Protein AF-A0A2D5HLP4-F1 (afdb_monomer_lite)

Foldseek 3Di:
DDPPDPPDDPDDPDDDDDDDDDDDPVVVVVLVVQQVVVCVVDPPDDRDSVNSVVVVVVVVVVVVCVVDPPPPVVVVVVVVVD

Structure (mmCIF, N/CA/C/O backbone):
data_AF-A0A2D5HLP4-F1
#
_entry.id   AF-A0A2D5HLP4-F1
#
loop_
_atom_site.group_PDB
_atom_site.id
_atom_site.type_symbol
_atom_site.label_atom_id
_atom_site.label_alt_id
_atom_site.label_comp_id
_atom_site.label_asym_id
_atom_site.label_entity_id
_atom_site.label_seq_id
_atom_site.pdbx_PDB_ins_code
_atom_site.Cartn_x
_atom_site.Cartn_y
_atom_site.Cartn_z
_atom_site.occupancy
_atom_site.B_iso_or_equiv
_atom_site.auth_seq_id
_atom_site.auth_comp_id
_atom_site.auth_asym_id
_atom_site.auth_atom_id
_atom_site.pdbx_PDB_model_num
ATOM 1 N N . MET A 1 1 ? 52.691 1.954 -13.518 1.00 43.22 1 MET A N 1
ATOM 2 C CA . MET A 1 1 ? 51.513 2.825 -13.717 1.00 43.22 1 MET A CA 1
ATOM 3 C C . MET A 1 1 ? 50.358 2.204 -12.957 1.00 43.22 1 MET A C 1
ATOM 5 O O . MET A 1 1 ? 49.959 1.094 -13.274 1.00 43.22 1 MET A O 1
ATOM 9 N N . GLU A 1 2 ? 49.926 2.852 -11.882 1.00 47.66 2 GLU A N 1
ATOM 10 C CA . GLU A 1 2 ? 48.885 2.355 -10.982 1.00 47.66 2 GLU A CA 1
ATOM 11 C C . GLU A 1 2 ? 47.506 2.579 -11.626 1.00 47.66 2 GLU A C 1
ATOM 13 O O . GLU A 1 2 ? 47.092 3.718 -11.858 1.00 47.66 2 GLU A O 1
ATOM 18 N N . ASN A 1 3 ? 46.808 1.494 -11.970 1.00 55.47 3 ASN A N 1
ATOM 19 C CA . ASN A 1 3 ? 45.467 1.548 -12.550 1.00 55.47 3 ASN A CA 1
ATOM 20 C C . ASN A 1 3 ? 44.460 1.983 -11.477 1.00 55.47 3 ASN A C 1
ATOM 22 O O . ASN A 1 3 ? 43.884 1.155 -10.774 1.00 55.47 3 ASN A O 1
ATOM 26 N N . LYS A 1 4 ? 44.214 3.292 -11.359 1.00 56.72 4 LYS A N 1
ATOM 27 C CA . LYS A 1 4 ? 43.095 3.820 -10.569 1.00 56.72 4 LYS A CA 1
ATOM 28 C C . LYS A 1 4 ? 41.780 3.401 -11.228 1.00 56.72 4 LYS A C 1
ATOM 30 O O . LYS A 1 4 ? 41.290 4.067 -12.140 1.00 56.72 4 LYS A O 1
ATOM 35 N N . THR A 1 5 ? 41.192 2.300 -10.765 1.00 63.16 5 THR A N 1
ATOM 36 C CA . THR A 1 5 ? 39.820 1.919 -11.111 1.00 63.16 5 THR A CA 1
ATOM 37 C C . THR A 1 5 ? 38.896 3.048 -10.672 1.00 63.16 5 THR A C 1
ATOM 39 O O . THR A 1 5 ? 38.772 3.330 -9.477 1.00 63.16 5 THR A O 1
ATOM 42 N N . LYS A 1 6 ? 38.278 3.736 -11.639 1.00 61.56 6 LYS A N 1
ATOM 43 C CA . LYS A 1 6 ? 37.252 4.749 -11.377 1.00 61.56 6 LYS A CA 1
ATOM 44 C C . LYS A 1 6 ? 36.217 4.127 -10.435 1.00 61.56 6 LYS A C 1
ATOM 46 O O . LYS A 1 6 ? 35.577 3.145 -10.805 1.00 61.56 6 LYS A O 1
ATOM 51 N N . ARG A 1 7 ? 36.077 4.673 -9.220 1.00 64.88 7 ARG A N 1
ATOM 52 C CA . ARG A 1 7 ? 35.018 4.310 -8.265 1.00 64.88 7 ARG A CA 1
ATOM 53 C C . ARG A 1 7 ? 33.673 4.720 -8.872 1.00 64.88 7 ARG A C 1
ATOM 55 O O . ARG A 1 7 ? 33.192 5.824 -8.641 1.00 64.88 7 ARG A O 1
ATOM 62 N N . GLY A 1 8 ? 33.127 3.873 -9.740 1.00 73.19 8 GLY A N 1
ATOM 63 C CA . GLY A 1 8 ? 31.780 4.029 -10.274 1.00 73.19 8 GLY A CA 1
ATOM 64 C C . GLY A 1 8 ? 30.741 3.837 -9.171 1.00 73.19 8 GLY A C 1
ATOM 65 O O . GLY A 1 8 ? 31.019 3.214 -8.146 1.00 73.19 8 GLY A O 1
ATOM 66 N N . ARG A 1 9 ? 29.534 4.372 -9.381 1.00 77.00 9 ARG A N 1
ATOM 67 C CA . ARG A 1 9 ? 28.383 4.094 -8.514 1.00 77.00 9 ARG A CA 1
ATOM 68 C C . ARG A 1 9 ? 28.191 2.569 -8.440 1.00 77.00 9 ARG A C 1
ATOM 70 O O . ARG A 1 9 ? 28.088 1.959 -9.507 1.00 77.00 9 ARG A O 1
ATOM 77 N N . PRO A 1 10 ? 28.127 1.961 -7.241 1.00 75.00 10 PRO A N 1
ATOM 78 C CA . PRO A 1 10 ? 27.796 0.548 -7.103 1.00 75.00 10 PRO A CA 1
ATOM 79 C C . PRO A 1 10 ? 26.499 0.261 -7.862 1.00 75.00 10 PRO A C 1
ATOM 81 O O . PRO A 1 10 ? 25.490 0.942 -7.641 1.00 75.00 10 PRO A O 1
ATOM 84 N N . LYS A 1 11 ? 26.532 -0.689 -8.801 1.00 69.25 11 LYS A N 1
ATOM 85 C CA . LYS A 1 11 ? 25.299 -1.186 -9.413 1.00 69.25 11 LYS A CA 1
ATOM 86 C C . LYS A 1 11 ? 24.536 -1.916 -8.311 1.00 69.25 11 LYS A C 1
ATOM 88 O O . LYS A 1 11 ? 25.108 -2.745 -7.617 1.00 69.25 11 LYS A O 1
ATOM 93 N N . LYS A 1 12 ? 23.282 -1.527 -8.088 1.00 75.69 12 LYS A N 1
ATOM 94 C CA . LYS A 1 12 ? 22.410 -2.211 -7.136 1.00 75.69 12 LYS A CA 1
ATOM 95 C C . LYS A 1 12 ? 21.895 -3.465 -7.834 1.00 75.69 12 LYS A C 1
ATOM 97 O O . LYS A 1 12 ? 21.207 -3.330 -8.841 1.00 75.69 12 LYS A O 1
ATOM 102 N N . ASP A 1 13 ? 22.245 -4.636 -7.313 1.00 68.25 13 ASP A N 1
ATOM 103 C CA . ASP A 1 13 ? 21.932 -5.921 -7.953 1.00 68.25 13 ASP A CA 1
ATOM 104 C C . ASP A 1 13 ? 20.428 -6.231 -7.978 1.00 68.25 13 ASP A C 1
ATOM 106 O O . ASP A 1 13 ? 19.968 -6.952 -8.855 1.00 68.25 13 ASP A O 1
ATOM 110 N N . SER A 1 14 ? 19.640 -5.636 -7.071 1.00 70.44 14 SER A N 1
ATOM 111 C CA . SER A 1 14 ? 18.178 -5.739 -7.085 1.00 70.44 14 SER A CA 1
ATOM 112 C C . SER A 1 14 ? 17.495 -4.371 -7.077 1.00 70.44 14 SER A C 1
ATOM 114 O O . SER A 1 14 ? 17.741 -3.494 -6.236 1.00 70.44 14 SER A O 1
ATOM 116 N N . VAL A 1 15 ? 16.606 -4.179 -8.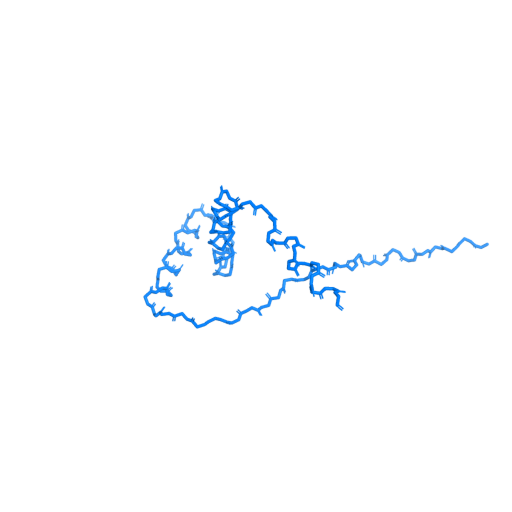046 1.00 79.38 15 VAL A N 1
ATOM 117 C CA . VAL A 1 15 ? 15.708 -3.025 -8.134 1.00 79.38 15 VAL A CA 1
ATOM 118 C C . VAL A 1 15 ? 14.293 -3.512 -7.819 1.00 79.38 15 VAL A C 1
ATOM 120 O O . VAL A 1 15 ? 13.977 -4.678 -8.020 1.00 79.38 15 VAL A O 1
ATOM 123 N N . MET A 1 16 ? 13.451 -2.631 -7.276 1.00 83.75 16 MET A N 1
ATOM 124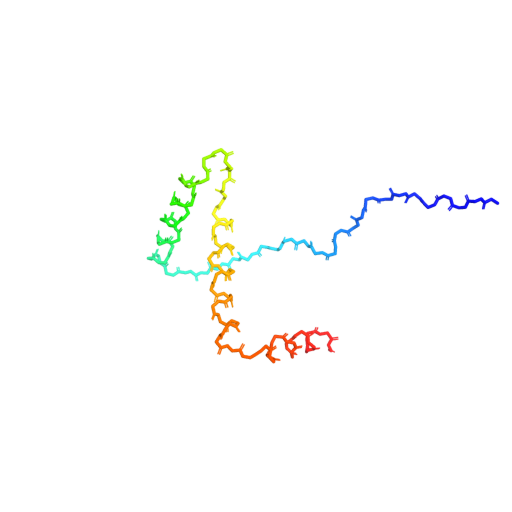 C CA . MET A 1 16 ? 12.039 -2.947 -7.058 1.00 83.75 16 MET A CA 1
ATOM 125 C C . MET A 1 16 ? 11.332 -3.060 -8.409 1.00 83.75 16 MET A C 1
ATOM 127 O O . MET A 1 16 ? 11.419 -2.134 -9.216 1.00 83.75 16 MET A O 1
ATOM 131 N N . GLU A 1 17 ? 10.605 -4.150 -8.627 1.00 88.25 17 GLU A N 1
ATOM 132 C CA . GLU A 1 17 ? 9.751 -4.326 -9.802 1.00 88.25 17 GLU A CA 1
ATOM 133 C C . GLU A 1 17 ? 8.297 -3.939 -9.505 1.00 88.25 17 GLU A C 1
ATOM 135 O O . GLU A 1 17 ? 7.885 -3.809 -8.349 1.00 88.25 17 GLU A O 1
ATOM 140 N N . THR A 1 18 ? 7.515 -3.710 -10.563 1.00 91.12 18 THR A N 1
ATOM 141 C CA . THR A 1 18 ? 6.091 -3.365 -10.452 1.00 91.12 18 THR A CA 1
ATOM 142 C C . THR A 1 18 ? 5.233 -4.570 -10.796 1.00 91.12 18 THR A C 1
ATOM 144 O O . THR A 1 18 ? 5.391 -5.163 -11.857 1.00 91.12 18 THR A O 1
ATOM 147 N N . ILE A 1 19 ? 4.273 -4.873 -9.924 1.00 90.88 19 ILE A N 1
ATOM 148 C CA . ILE A 1 19 ? 3.255 -5.899 -10.142 1.00 90.88 19 ILE A CA 1
ATOM 149 C C . ILE A 1 19 ? 1.877 -5.248 -10.287 1.00 90.88 19 ILE A C 1
ATOM 151 O O . ILE A 1 19 ? 1.521 -4.343 -9.530 1.00 90.88 19 ILE A O 1
ATOM 155 N N . ALA A 1 20 ? 1.092 -5.723 -11.253 1.00 94.12 20 ALA A N 1
ATOM 156 C CA . ALA A 1 20 ? -0.320 -5.385 -11.396 1.00 94.12 20 ALA A CA 1
ATOM 157 C C . ALA A 1 20 ? -1.174 -6.582 -10.961 1.00 94.12 20 ALA A C 1
ATOM 159 O O . ALA A 1 20 ? -0.952 -7.701 -11.419 1.00 94.12 20 ALA A O 1
ATOM 160 N N . VAL A 1 21 ? -2.159 -6.351 -10.090 1.00 92.44 21 VAL A N 1
ATOM 161 C CA . VAL A 1 21 ? -3.036 -7.401 -9.548 1.00 92.44 21 VAL A CA 1
ATOM 162 C C . VAL A 1 21 ? -4.504 -7.027 -9.711 1.00 92.44 21 VAL A C 1
ATOM 164 O O . VAL A 1 21 ? -4.874 -5.858 -9.598 1.00 92.44 21 VAL A O 1
ATOM 167 N N . ARG A 1 22 ? -5.349 -8.029 -9.974 1.00 96.38 22 ARG A N 1
ATOM 168 C CA . ARG A 1 22 ? -6.810 -7.889 -9.944 1.00 96.38 22 ARG A CA 1
ATOM 169 C C . ARG A 1 22 ? -7.315 -8.395 -8.603 1.00 96.38 22 ARG A C 1
ATOM 171 O O . ARG A 1 22 ? -6.968 -9.502 -8.207 1.00 96.38 22 ARG A O 1
ATOM 178 N N . LEU A 1 23 ? -8.129 -7.590 -7.932 1.00 95.25 23 LEU A N 1
ATOM 179 C CA . LEU A 1 23 ? -8.685 -7.892 -6.618 1.00 95.25 23 LEU A CA 1
ATOM 180 C C . LEU A 1 23 ? -10.184 -7.566 -6.609 1.00 95.25 23 LEU A C 1
ATOM 182 O O . LEU A 1 23 ? -10.604 -6.672 -7.352 1.00 95.25 23 LEU A O 1
ATOM 186 N N . PRO A 1 24 ? -10.985 -8.252 -5.776 1.00 98.12 24 PRO A N 1
ATOM 187 C CA . PRO A 1 24 ? -12.353 -7.838 -5.494 1.00 98.12 24 PRO A CA 1
ATOM 188 C C . PRO A 1 24 ? -12.405 -6.392 -4.991 1.00 98.12 24 PRO A C 1
ATOM 190 O O . PRO A 1 24 ? -11.488 -5.920 -4.314 1.00 98.12 24 PRO A O 1
ATOM 193 N N . TYR A 1 25 ? -13.493 -5.691 -5.312 1.00 96.94 25 TYR A N 1
ATOM 194 C CA . TYR A 1 25 ? -13.664 -4.287 -4.935 1.00 96.94 25 TYR A CA 1
ATOM 195 C C . TYR A 1 25 ? -13.619 -4.080 -3.415 1.00 96.94 25 TYR A C 1
ATOM 197 O O . TYR A 1 25 ? -12.959 -3.161 -2.936 1.00 96.94 25 TYR A O 1
ATOM 205 N N . ASP A 1 26 ? -14.231 -4.984 -2.655 1.00 97.69 26 ASP A N 1
ATOM 206 C CA . ASP A 1 26 ? -14.261 -4.892 -1.195 1.00 97.69 26 ASP A CA 1
ATOM 207 C C . ASP A 1 26 ? -12.851 -4.998 -0.595 1.00 97.69 26 ASP A C 1
ATOM 209 O O . ASP A 1 26 ? -12.465 -4.198 0.255 1.00 97.69 26 ASP A O 1
ATOM 213 N N . THR A 1 27 ? -12.015 -5.893 -1.131 1.00 95.62 27 THR A N 1
ATOM 214 C CA . THR A 1 27 ? -10.603 -6.013 -0.739 1.00 95.62 27 THR A CA 1
ATOM 215 C C . THR A 1 27 ? -9.818 -4.735 -1.040 1.00 95.62 27 THR A C 1
ATOM 217 O O . THR A 1 27 ? -8.961 -4.323 -0.258 1.00 95.62 27 THR A O 1
ATOM 220 N N . ILE A 1 28 ? -10.109 -4.075 -2.164 1.00 95.56 28 ILE A N 1
ATOM 221 C CA . ILE A 1 28 ? -9.494 -2.788 -2.512 1.00 95.56 28 ILE A CA 1
ATOM 222 C C . ILE A 1 28 ? -9.841 -1.722 -1.462 1.00 95.56 28 ILE A C 1
ATOM 224 O O . ILE A 1 28 ? -8.949 -0.986 -1.031 1.00 95.56 28 ILE A O 1
ATOM 228 N N . LEU A 1 29 ? -11.101 -1.668 -1.019 1.00 96.88 29 LEU A N 1
ATOM 229 C CA . LEU A 1 29 ? -11.542 -0.735 0.019 1.00 96.88 29 LEU A CA 1
ATOM 230 C C . LEU A 1 29 ? -10.857 -0.995 1.363 1.00 96.88 29 LEU A C 1
ATOM 232 O O . LEU A 1 29 ? -10.423 -0.051 2.025 1.00 96.88 29 LEU A O 1
ATOM 236 N N . GLU A 1 30 ? -10.717 -2.258 1.761 1.00 95.75 30 GLU A N 1
ATOM 237 C CA . GLU A 1 30 ? -10.004 -2.629 2.988 1.00 95.75 30 GLU A CA 1
ATOM 238 C C . GLU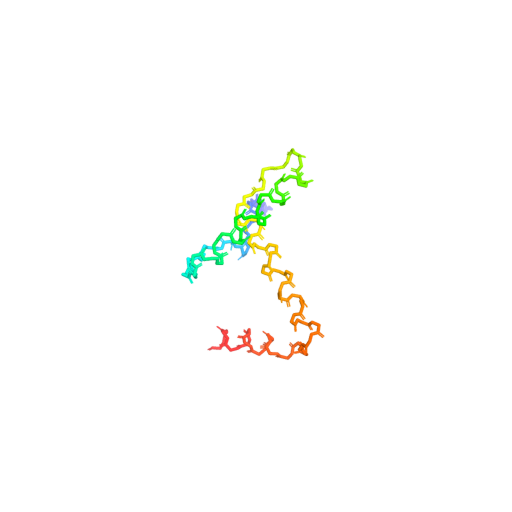 A 1 30 ? -8.533 -2.197 2.951 1.00 95.75 30 GLU A C 1
ATOM 240 O O . GLU A 1 30 ? -8.036 -1.601 3.913 1.00 95.75 30 GLU A O 1
ATOM 245 N N . ILE A 1 31 ? -7.853 -2.408 1.818 1.00 94.25 31 ILE A N 1
ATOM 246 C CA . ILE A 1 31 ? -6.470 -1.954 1.612 1.00 94.25 31 ILE A CA 1
ATOM 247 C C . ILE A 1 31 ? -6.377 -0.431 1.742 1.00 94.25 31 ILE A C 1
ATOM 249 O O . ILE A 1 31 ? -5.483 0.078 2.421 1.00 94.25 31 ILE A O 1
ATOM 253 N N . ASP A 1 32 ? -7.290 0.315 1.125 1.00 94.06 32 ASP A N 1
ATOM 254 C CA . ASP A 1 32 ? -7.253 1.781 1.151 1.00 94.06 32 ASP A CA 1
ATOM 255 C C . ASP A 1 32 ? -7.548 2.340 2.548 1.00 94.06 32 ASP A C 1
ATOM 257 O O . ASP A 1 32 ? -6.900 3.294 2.998 1.00 94.06 32 ASP A O 1
ATOM 261 N N . ASN A 1 33 ? -8.448 1.694 3.290 1.00 94.94 33 ASN A N 1
ATOM 262 C CA . ASN A 1 33 ? -8.685 1.996 4.698 1.00 94.94 33 ASN A CA 1
ATOM 263 C C . ASN A 1 33 ? -7.428 1.763 5.543 1.00 94.94 33 ASN A C 1
ATOM 265 O O . ASN A 1 33 ? -7.052 2.634 6.335 1.00 94.94 33 ASN A O 1
ATOM 269 N N . TYR A 1 34 ? -6.735 0.642 5.338 1.00 93.25 34 TYR A N 1
ATOM 270 C CA . TYR A 1 34 ? -5.465 0.365 6.006 1.00 93.25 34 TYR A CA 1
ATOM 271 C C . TYR A 1 34 ? -4.401 1.422 5.672 1.00 93.25 34 TYR A C 1
ATOM 273 O O . TYR A 1 34 ? -3.768 1.969 6.576 1.00 93.25 34 TYR A O 1
ATOM 281 N N . VAL A 1 35 ? -4.251 1.799 4.398 1.00 91.62 35 VAL A N 1
ATOM 282 C CA . VAL A 1 35 ? -3.313 2.852 3.962 1.00 91.62 35 VAL A CA 1
ATOM 283 C C . VAL A 1 35 ? -3.584 4.163 4.704 1.00 91.62 35 VAL A C 1
ATOM 285 O O . VAL A 1 35 ? -2.652 4.813 5.182 1.00 91.62 35 VAL A O 1
ATOM 288 N N . ASN A 1 36 ? -4.855 4.543 4.847 1.00 91.50 36 ASN A N 1
ATOM 289 C CA . ASN A 1 36 ? -5.245 5.746 5.579 1.00 91.50 36 ASN A CA 1
ATOM 290 C C . ASN A 1 36 ? -4.902 5.660 7.072 1.00 91.50 36 ASN A C 1
ATOM 292 O O . ASN A 1 36 ? -4.460 6.651 7.656 1.00 91.50 36 ASN A O 1
ATOM 296 N N . GLN A 1 37 ? -5.060 4.492 7.697 1.00 91.31 37 GLN A N 1
ATOM 297 C CA . GLN A 1 37 ? -4.649 4.280 9.087 1.00 91.31 37 GLN A CA 1
ATOM 298 C C . GLN A 1 37 ? -3.128 4.382 9.253 1.00 91.31 37 GLN A C 1
ATOM 300 O O . GLN A 1 37 ? -2.660 5.013 10.200 1.00 91.31 37 GLN A O 1
ATOM 305 N N . VAL A 1 38 ? -2.350 3.815 8.327 1.00 89.38 38 VAL A N 1
ATOM 306 C CA . VAL A 1 38 ? -0.882 3.898 8.352 1.00 89.38 38 VAL A CA 1
ATOM 307 C C . VAL A 1 38 ? -0.422 5.345 8.184 1.00 89.38 38 VAL A C 1
ATOM 309 O O . VAL A 1 38 ? 0.379 5.824 8.984 1.00 89.38 38 VAL A O 1
ATOM 312 N N . LYS A 1 39 ? -0.979 6.085 7.220 1.00 88.81 39 LYS A N 1
ATOM 313 C CA . LYS A 1 39 ? -0.661 7.510 7.017 1.00 88.81 39 LYS A CA 1
ATOM 314 C C . LYS A 1 39 ? -0.877 8.351 8.277 1.00 88.81 39 LYS A C 1
ATOM 316 O O . LYS A 1 39 ? -0.062 9.216 8.573 1.00 88.81 39 LYS A O 1
ATOM 321 N N . LYS A 1 40 ? -1.937 8.071 9.044 1.00 88.56 40 LYS A N 1
ATOM 322 C CA . LYS A 1 40 ? -2.207 8.746 10.326 1.00 88.56 40 LYS A CA 1
ATOM 323 C C . LYS A 1 40 ? -1.179 8.413 11.414 1.00 88.56 40 LYS A C 1
ATOM 325 O O . LYS A 1 40 ? -0.954 9.226 12.299 1.00 88.56 40 LYS A O 1
ATOM 330 N N . LYS A 1 41 ? -0.568 7.226 11.384 1.00 87.19 41 LYS A N 1
ATOM 331 C CA . LYS A 1 41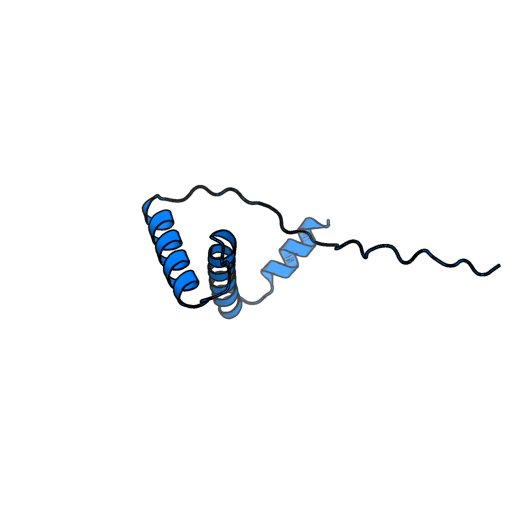 ? 0.452 6.822 12.369 1.00 87.19 41 LYS A CA 1
ATOM 332 C C . LYS A 1 41 ? 1.811 7.462 12.089 1.00 87.19 41 LYS A C 1
ATOM 334 O O . LYS A 1 41 ? 2.531 7.792 13.024 1.00 87.19 41 LYS A O 1
ATOM 339 N N . PHE A 1 42 ? 2.146 7.669 10.818 1.00 83.75 42 PHE A N 1
ATOM 340 C CA . PHE A 1 42 ? 3.425 8.238 10.395 1.00 83.75 42 PHE A CA 1
ATOM 341 C C . PHE A 1 42 ? 3.276 9.709 9.988 1.00 83.75 42 PHE A C 1
ATOM 343 O O . PHE A 1 42 ? 3.459 10.079 8.827 1.00 83.75 42 PHE A O 1
ATOM 350 N N . HIS A 1 43 ? 2.946 10.567 10.958 1.00 76.31 43 HIS A N 1
ATOM 351 C CA . HIS A 1 43 ? 2.923 12.012 10.734 1.00 76.31 43 HIS A CA 1
ATOM 352 C C . HI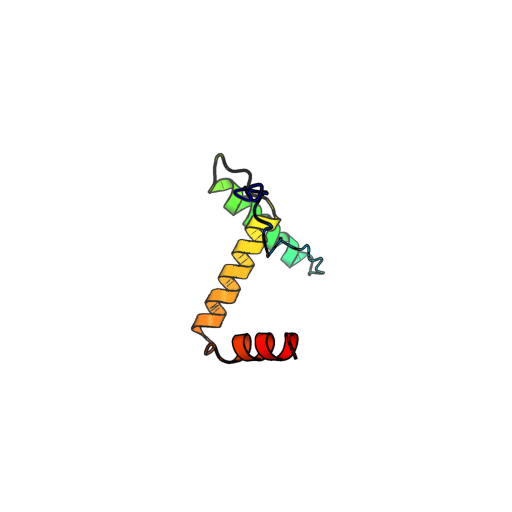S A 1 43 ? 4.314 12.510 10.307 1.00 76.31 43 HIS A C 1
ATOM 354 O O . HIS A 1 43 ? 5.305 12.274 10.993 1.00 76.31 43 HIS A O 1
ATOM 360 N N . GLY A 1 44 ? 4.384 13.191 9.161 1.00 80.62 44 GLY A N 1
ATOM 361 C CA . GLY A 1 44 ? 5.632 13.723 8.599 1.00 80.62 44 GLY A CA 1
ATOM 362 C C . GLY A 1 44 ? 6.352 12.800 7.610 1.00 80.62 44 GLY A C 1
ATOM 363 O O . GLY A 1 44 ? 7.351 13.215 7.027 1.00 80.62 44 GLY A O 1
ATOM 364 N N . MET A 1 45 ? 5.843 11.588 7.359 1.00 84.50 45 MET A N 1
ATOM 365 C CA . MET A 1 45 ? 6.373 10.687 6.332 1.00 84.50 45 MET A CA 1
ATOM 366 C C . MET A 1 45 ? 5.361 10.511 5.197 1.00 84.50 45 MET A C 1
ATOM 368 O O . MET A 1 45 ? 4.182 10.248 5.429 1.00 84.50 45 MET A O 1
ATOM 372 N N . ASN A 1 46 ? 5.817 10.630 3.949 1.00 83.50 46 ASN A N 1
ATOM 373 C CA . ASN A 1 46 ? 4.954 10.427 2.788 1.00 83.50 46 ASN A CA 1
ATOM 374 C C . ASN A 1 46 ? 4.810 8.928 2.484 1.00 83.50 46 ASN A C 1
ATOM 376 O O . ASN A 1 46 ? 5.525 8.381 1.649 1.00 83.50 46 ASN A O 1
ATOM 380 N N . VAL A 1 47 ? 3.913 8.255 3.208 1.00 87.19 47 VAL A N 1
ATOM 381 C CA . VAL A 1 47 ? 3.631 6.828 3.008 1.00 87.19 47 VAL A CA 1
ATOM 382 C C . VAL A 1 47 ? 2.732 6.639 1.787 1.00 87.19 47 VAL A C 1
ATOM 384 O O . VAL A 1 47 ? 1.607 7.150 1.734 1.00 87.19 47 VAL A O 1
ATOM 387 N N . THR A 1 48 ? 3.202 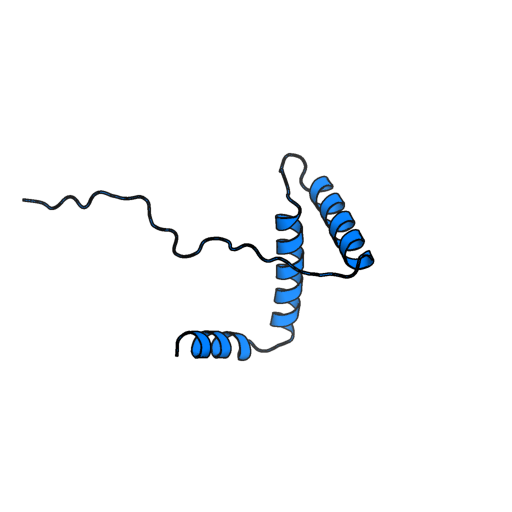5.868 0.807 1.00 91.31 48 THR A N 1
ATOM 388 C CA . THR A 1 48 ? 2.432 5.545 -0.398 1.00 91.31 48 THR A CA 1
ATOM 389 C C . THR A 1 48 ? 1.567 4.300 -0.204 1.00 91.31 48 THR A C 1
ATOM 391 O O . THR A 1 48 ? 1.784 3.483 0.694 1.00 91.31 48 THR A O 1
ATOM 394 N N . ARG A 1 49 ? 0.595 4.105 -1.103 1.00 92.25 49 ARG A N 1
ATOM 395 C CA . ARG A 1 49 ? -0.209 2.875 -1.153 1.00 92.25 49 ARG A CA 1
ATOM 396 C C . ARG A 1 49 ? 0.665 1.628 -1.317 1.00 92.25 49 ARG A C 1
ATOM 398 O O . ARG A 1 49 ? 0.423 0.619 -0.667 1.00 92.25 49 ARG A O 1
ATOM 405 N N . ALA A 1 50 ? 1.713 1.726 -2.135 1.00 92.75 50 ALA A N 1
ATOM 406 C CA . ALA A 1 50 ? 2.658 0.639 -2.349 1.00 92.75 50 ALA A CA 1
ATOM 407 C C . ALA A 1 50 ? 3.434 0.283 -1.070 1.00 92.75 50 ALA A C 1
ATOM 409 O O . ALA A 1 50 ? 3.706 -0.891 -0.844 1.00 92.75 50 ALA A O 1
ATOM 410 N N . ASP A 1 51 ? 3.769 1.263 -0.223 1.00 91.25 51 ASP A N 1
ATOM 411 C CA . ASP A 1 51 ? 4.443 1.004 1.058 1.00 91.25 51 ASP A CA 1
ATOM 412 C C . ASP A 1 51 ? 3.543 0.229 2.019 1.00 91.25 51 ASP A C 1
ATOM 414 O O . ASP A 1 51 ? 3.985 -0.736 2.640 1.00 91.25 51 ASP A O 1
ATOM 418 N N . ALA A 1 52 ? 2.273 0.624 2.114 1.00 92.12 52 ALA A N 1
ATOM 419 C CA . ALA A 1 52 ? 1.298 -0.059 2.954 1.00 92.12 52 ALA A CA 1
ATOM 420 C C . ALA A 1 52 ? 1.017 -1.486 2.452 1.00 92.12 52 ALA A C 1
ATOM 422 O O . ALA A 1 52 ? 1.008 -2.421 3.248 1.00 92.12 52 ALA A O 1
ATOM 423 N N . ILE A 1 53 ? 0.869 -1.679 1.135 1.00 93.75 53 ILE A N 1
ATOM 424 C CA . ILE A 1 53 ? 0.708 -3.014 0.537 1.00 93.75 53 ILE A CA 1
ATOM 425 C C . ILE A 1 53 ? 1.940 -3.885 0.813 1.00 93.75 53 ILE A C 1
ATOM 427 O O . ILE A 1 53 ? 1.793 -5.042 1.194 1.00 93.75 53 ILE A O 1
ATOM 431 N N . ARG A 1 54 ? 3.156 -3.335 0.698 1.00 92.00 54 ARG A N 1
ATOM 432 C CA . ARG A 1 54 ? 4.390 -4.060 1.044 1.00 92.00 54 ARG A CA 1
ATOM 433 C C . ARG A 1 54 ? 4.420 -4.494 2.508 1.00 92.00 54 ARG A C 1
ATOM 435 O O . ARG A 1 54 ? 4.814 -5.620 2.785 1.00 92.00 54 ARG A O 1
ATOM 442 N N . GLN A 1 55 ? 3.972 -3.642 3.431 1.00 91.56 55 GLN A N 1
ATOM 443 C CA . GLN A 1 55 ? 3.855 -4.011 4.847 1.00 91.56 55 GLN A CA 1
ATOM 444 C C . GLN A 1 55 ? 2.848 -5.146 5.059 1.00 91.56 55 GLN A C 1
ATOM 446 O O . GLN A 1 55 ? 3.163 -6.100 5.762 1.00 91.56 55 GLN A O 1
ATOM 451 N N . LEU A 1 56 ? 1.675 -5.082 4.418 1.00 92.50 56 LEU A N 1
ATOM 452 C CA . LEU A 1 56 ? 0.673 -6.151 4.495 1.00 92.50 56 LEU A CA 1
ATOM 453 C C . LEU A 1 56 ? 1.222 -7.485 3.981 1.00 92.50 56 LEU A C 1
ATOM 455 O O . LEU A 1 56 ? 1.073 -8.502 4.655 1.00 92.50 56 LEU A O 1
ATOM 459 N N . ILE A 1 57 ? 1.890 -7.474 2.823 1.00 92.62 57 ILE A N 1
ATOM 460 C CA . ILE A 1 57 ? 2.494 -8.675 2.235 1.00 92.62 57 ILE A CA 1
ATOM 461 C C . ILE A 1 57 ? 3.567 -9.239 3.166 1.00 92.62 57 ILE A C 1
ATOM 463 O O . ILE A 1 57 ? 3.516 -10.421 3.482 1.00 92.62 57 ILE A O 1
ATOM 467 N N . ASN A 1 58 ? 4.493 -8.412 3.656 1.00 91.75 58 ASN A N 1
ATOM 468 C CA . ASN A 1 58 ? 5.552 -8.874 4.556 1.00 91.75 58 ASN A CA 1
ATOM 469 C C . ASN A 1 58 ? 4.987 -9.466 5.852 1.00 91.75 58 ASN A C 1
ATOM 471 O O . ASN A 1 58 ? 5.435 -10.524 6.280 1.00 91.75 58 ASN A O 1
ATOM 475 N N . ASN A 1 59 ? 3.978 -8.824 6.446 1.00 89.75 59 ASN A N 1
ATOM 476 C CA . ASN A 1 59 ? 3.321 -9.349 7.641 1.00 89.75 59 ASN A CA 1
ATOM 477 C C . ASN A 1 59 ? 2.667 -10.708 7.354 1.00 89.75 59 ASN A C 1
ATOM 479 O O . ASN A 1 59 ? 2.829 -11.635 8.137 1.00 89.75 59 ASN A O 1
ATOM 483 N N . GLY A 1 60 ? 1.982 -10.849 6.215 1.00 89.88 60 GLY A N 1
ATOM 484 C CA . GLY A 1 60 ? 1.374 -12.115 5.802 1.00 89.88 60 GLY A CA 1
ATOM 485 C C . GLY A 1 60 ? 2.387 -13.216 5.472 1.00 89.88 60 GLY A C 1
ATOM 486 O O . GLY A 1 60 ? 2.137 -14.378 5.774 1.00 89.88 60 GLY A O 1
ATOM 487 N N . LEU A 1 61 ? 3.530 -12.874 4.870 1.00 87.31 61 LEU A N 1
ATOM 488 C CA . LEU A 1 61 ? 4.601 -13.830 4.566 1.00 87.31 61 LEU A CA 1
ATOM 489 C C . LEU A 1 61 ? 5.322 -14.299 5.832 1.00 87.31 61 LEU A C 1
ATOM 491 O O . LEU A 1 61 ? 5.598 -15.487 5.957 1.00 87.31 61 LEU A O 1
ATOM 495 N N . ASN A 1 62 ? 5.572 -13.399 6.785 1.00 84.44 62 ASN A N 1
ATOM 496 C CA . ASN A 1 62 ? 6.195 -13.758 8.059 1.00 84.44 62 ASN A CA 1
ATOM 497 C C . ASN A 1 62 ? 5.286 -14.671 8.893 1.00 84.44 62 ASN A C 1
ATOM 499 O O . ASN A 1 62 ? 5.768 -15.650 9.445 1.00 84.44 62 ASN A O 1
ATOM 503 N N . LEU A 1 63 ? 3.969 -14.422 8.896 1.00 71.50 63 LEU A N 1
ATOM 504 C CA . LEU A 1 63 ? 3.000 -15.323 9.534 1.00 71.50 63 LEU A CA 1
ATOM 505 C C . LEU A 1 63 ? 3.054 -16.745 8.953 1.00 71.50 63 LEU A C 1
ATOM 507 O O . LEU A 1 63 ? 2.893 -17.711 9.685 1.00 71.50 63 LEU A O 1
ATOM 511 N N . LYS A 1 64 ? 3.309 -16.884 7.645 1.00 60.44 64 LYS A N 1
ATOM 512 C CA . LYS A 1 64 ? 3.430 -18.195 6.990 1.00 60.44 64 LYS A CA 1
ATOM 513 C C . LYS A 1 64 ? 4.767 -18.884 7.241 1.00 60.44 64 LYS A C 1
ATOM 515 O O . LYS A 1 64 ? 4.792 -20.108 7.243 1.00 60.44 64 LYS A O 1
ATOM 520 N N . ALA A 1 65 ? 5.847 -18.123 7.415 1.00 57.97 65 ALA A N 1
ATOM 521 C CA . ALA A 1 65 ? 7.170 -18.663 7.729 1.00 57.97 65 ALA A CA 1
ATOM 522 C C . ALA A 1 65 ? 7.229 -19.253 9.147 1.00 57.97 65 ALA A C 1
ATOM 524 O O . ALA A 1 65 ? 7.936 -20.227 9.371 1.00 57.97 65 ALA A O 1
ATOM 525 N N . ASP A 1 66 ? 6.447 -18.705 10.080 1.00 57.03 66 ASP A N 1
ATOM 526 C CA . ASP A 1 66 ? 6.300 -19.283 11.419 1.00 57.03 66 ASP A CA 1
ATOM 527 C C . ASP A 1 66 ? 5.427 -20.560 11.417 1.00 57.03 66 ASP A C 1
ATOM 529 O O . ASP A 1 66 ? 5.529 -21.376 12.331 1.00 57.03 66 ASP A O 1
ATOM 533 N N . GLU A 1 67 ? 4.591 -20.762 10.387 1.00 58.03 67 GLU A N 1
ATOM 534 C CA . GLU A 1 67 ? 3.700 -21.929 10.250 1.00 58.03 67 GLU A CA 1
ATOM 535 C C . GLU A 1 67 ? 4.221 -23.025 9.302 1.00 58.03 67 GLU A C 1
ATOM 537 O O . GLU A 1 67 ? 3.764 -24.163 9.398 1.00 58.03 67 GLU A O 1
ATOM 542 N N . ASN A 1 68 ? 5.163 -22.727 8.401 1.00 51.22 68 ASN A N 1
ATOM 543 C CA . ASN A 1 68 ? 5.734 -23.698 7.466 1.00 51.22 68 ASN A CA 1
ATOM 544 C C . ASN A 1 68 ? 7.262 -23.631 7.467 1.00 51.22 68 ASN A C 1
ATOM 546 O O . ASN A 1 68 ? 7.858 -22.601 7.153 1.00 51.22 68 ASN A O 1
ATOM 550 N N . ASP A 1 69 ? 7.855 -24.777 7.799 1.00 56.34 69 ASP A N 1
ATOM 551 C CA . ASP A 1 69 ? 9.275 -25.090 7.693 1.00 56.34 69 ASP A CA 1
ATOM 552 C C . ASP A 1 69 ? 9.861 -24.565 6.369 1.00 56.34 69 ASP A C 1
ATOM 554 O O . ASP A 1 69 ? 9.274 -24.700 5.295 1.00 56.34 69 ASP A O 1
ATOM 558 N N . THR A 1 70 ? 11.020 -23.920 6.445 1.00 55.47 70 THR A N 1
ATOM 559 C CA . THR A 1 70 ? 11.649 -23.110 5.386 1.00 55.47 70 THR A CA 1
ATOM 560 C C . THR A 1 70 ? 12.119 -23.890 4.141 1.00 55.47 70 THR A C 1
ATOM 562 O O . THR A 1 70 ? 12.845 -23.338 3.312 1.00 55.47 70 THR A O 1
ATOM 565 N N . SER A 1 71 ? 11.714 -25.153 3.978 1.00 56.81 71 SER A N 1
ATOM 566 C CA . SER A 1 71 ? 12.151 -26.062 2.909 1.00 56.81 71 SER A CA 1
ATOM 567 C C . SER A 1 71 ? 11.749 -25.608 1.504 1.00 56.81 71 SER A C 1
ATOM 569 O O . SER A 1 71 ? 12.526 -25.760 0.561 1.00 56.81 71 SER A O 1
ATOM 571 N N . ASP A 1 72 ? 10.573 -24.999 1.358 1.00 59.59 72 ASP A N 1
ATOM 572 C CA . ASP A 1 72 ? 9.956 -24.813 0.037 1.00 59.59 72 ASP A CA 1
ATOM 573 C C . ASP A 1 72 ? 10.518 -23.593 -0.719 1.00 59.59 72 ASP A C 1
ATOM 575 O O . ASP A 1 72 ? 10.641 -23.599 -1.945 1.00 59.59 72 ASP A O 1
ATOM 579 N N . ILE A 1 73 ? 10.952 -22.555 0.008 1.00 61.84 73 ILE A N 1
ATOM 580 C CA . ILE A 1 73 ? 11.501 -21.318 -0.582 1.00 61.84 73 ILE A CA 1
ATOM 581 C C . ILE A 1 73 ? 12.913 -21.547 -1.142 1.00 61.84 73 ILE A C 1
ATOM 583 O O . ILE A 1 73 ? 13.302 -20.938 -2.145 1.00 61.84 73 ILE A O 1
ATOM 587 N N . GLU A 1 74 ? 13.709 -22.403 -0.501 1.00 63.53 74 GLU A N 1
ATOM 588 C CA . GLU A 1 74 ? 15.047 -22.744 -0.991 1.00 63.53 74 GLU A CA 1
ATOM 589 C C . GLU A 1 74 ? 14.989 -23.640 -2.233 1.00 63.53 74 GLU A C 1
ATOM 591 O O . GLU A 1 74 ? 15.831 -23.501 -3.124 1.00 63.53 74 GLU A O 1
ATOM 596 N N . GLU A 1 75 ? 13.978 -24.506 -2.334 1.00 62.38 75 GLU A N 1
ATOM 597 C CA . GLU A 1 75 ? 13.778 -25.382 -3.488 1.00 62.38 75 GLU A CA 1
ATOM 598 C C . GLU A 1 75 ? 13.293 -24.613 -4.730 1.00 62.38 75 GLU A C 1
ATOM 600 O O . GLU A 1 75 ? 13.823 -24.825 -5.825 1.00 62.38 75 GLU A O 1
ATOM 605 N N . GLU A 1 76 ? 12.377 -23.647 -4.579 1.00 63.38 76 GLU A N 1
ATOM 606 C CA . GLU A 1 76 ? 11.957 -22.772 -5.688 1.00 63.38 76 GLU A CA 1
ATOM 607 C C . GLU A 1 76 ? 13.098 -21.890 -6.210 1.00 63.38 76 GLU A C 1
ATOM 609 O O . GLU A 1 76 ? 13.260 -21.737 -7.424 1.00 63.38 76 GLU A O 1
ATOM 614 N N . LYS A 1 77 ? 13.948 -21.355 -5.321 1.00 69.25 77 LYS A N 1
ATOM 615 C CA . LYS A 1 77 ? 15.144 -20.602 -5.737 1.00 69.25 77 LYS A CA 1
ATOM 616 C C . LYS A 1 77 ? 16.137 -21.469 -6.504 1.00 69.25 77 LYS A C 1
ATOM 618 O O . LYS A 1 77 ? 16.789 -20.957 -7.409 1.00 69.25 77 LYS A O 1
ATOM 623 N N . ARG A 1 78 ? 16.262 -22.752 -6.149 1.00 65.56 78 ARG A N 1
ATOM 624 C CA . ARG A 1 78 ? 17.158 -23.697 -6.828 1.00 65.56 78 ARG A CA 1
ATOM 625 C C . ARG A 1 78 ? 16.639 -24.034 -8.234 1.00 65.56 78 ARG A C 1
ATOM 627 O O . ARG A 1 78 ? 17.412 -23.978 -9.177 1.00 65.56 78 ARG A O 1
ATOM 634 N N . ARG A 1 79 ? 15.325 -24.248 -8.393 1.00 66.56 79 ARG A N 1
ATOM 635 C CA . ARG A 1 79 ? 14.684 -24.533 -9.697 1.00 66.56 79 ARG A CA 1
ATOM 636 C C . ARG A 1 79 ? 14.651 -23.360 -10.677 1.00 66.56 79 ARG A C 1
ATOM 638 O O . ARG A 1 79 ? 14.523 -23.587 -11.868 1.00 66.56 79 ARG A O 1
ATOM 645 N N . PHE A 1 80 ? 14.701 -22.118 -10.200 1.00 64.38 80 PHE A N 1
ATOM 646 C CA . PHE A 1 80 ? 14.672 -20.941 -11.078 1.00 64.38 80 PHE A CA 1
ATOM 647 C C . PHE A 1 80 ? 16.023 -20.667 -11.771 1.00 64.38 80 PHE A C 1
ATOM 649 O O . PHE A 1 80 ? 16.066 -19.918 -12.745 1.00 64.38 80 PHE A O 1
ATOM 656 N N . TRP A 1 81 ? 17.119 -21.236 -11.256 1.00 63.12 81 TRP A N 1
ATOM 657 C CA . TRP A 1 81 ? 18.480 -21.047 -11.776 1.00 63.12 81 TRP A CA 1
ATOM 658 C C . TRP A 1 81 ? 19.063 -22.279 -12.495 1.00 63.12 81 TRP A C 1
ATOM 660 O O . TRP A 1 81 ? 20.169 -22.166 -13.027 1.00 63.12 81 TRP A O 1
ATOM 670 N N . ASP A 1 82 ? 18.332 -23.399 -12.524 1.00 51.38 82 ASP A N 1
ATOM 671 C CA . ASP A 1 82 ? 18.563 -24.548 -13.420 1.00 51.38 82 ASP A CA 1
ATOM 672 C C . ASP A 1 82 ? 17.847 -24.336 -14.769 1.00 51.38 82 ASP A C 1
ATOM 674 O O . ASP A 1 82 ? 18.401 -24.762 -15.811 1.00 51.38 82 ASP A O 1
#

Secondary structure (DSSP, 8-state):
-------PPPPPS--PPP------HHHHHHHHHHHHHHHHHSTTS---HHHHHHHHHHHHHHHHHTTS-THHHHHHHHHT--

Sequence (82 aa):
MENKTKRGRPKKDSVMETIAVRLPYDTILEIDNYVNQVKKKFHGMNVTRADAIRQLINNGLNLKADENDTSDIEEEKRRFWD

Radius of gyration: 19.65 Å; chains: 1; bounding box: 66×40×26 Å

pLDDT: mean 78.92, std 15.34, range [43.22, 98.12]